Protein AF-A0A7W0NU27-F1 (afdb_monomer_lite)

Structure (mmCIF, N/CA/C/O backbone):
data_AF-A0A7W0NU27-F1
#
_entry.id   AF-A0A7W0NU27-F1
#
loop_
_atom_site.group_PDB
_atom_site.id
_atom_site.type_symbol
_atom_site.label_atom_id
_atom_site.label_alt_id
_atom_site.label_comp_id
_atom_site.label_asym_id
_atom_site.label_entity_id
_atom_site.label_seq_id
_atom_site.pdbx_PDB_ins_code
_atom_site.Cartn_x
_atom_site.Cartn_y
_atom_site.Cartn_z
_atom_site.occupancy
_atom_site.B_iso_or_equiv
_atom_site.auth_seq_id
_atom_site.auth_comp_id
_atom_site.auth_asym_id
_atom_site.auth_atom_id
_atom_site.pdbx_PDB_model_num
ATOM 1 N N . GLY A 1 1 ? 19.164 -4.085 -7.091 1.00 63.41 1 GLY A N 1
ATOM 2 C CA . GLY A 1 1 ? 20.020 -3.456 -8.120 1.00 63.41 1 GLY A CA 1
ATOM 3 C C . GLY A 1 1 ? 19.611 -3.909 -9.509 1.00 63.41 1 GLY A C 1
ATOM 4 O O . GLY A 1 1 ? 18.511 -3.597 -9.931 1.00 63.41 1 GLY A O 1
ATOM 5 N N . GLY A 1 2 ? 20.428 -4.713 -10.198 1.00 80.88 2 GLY A N 1
ATOM 6 C CA . GLY A 1 2 ? 20.226 -4.994 -11.630 1.00 80.88 2 GLY A CA 1
ATOM 7 C C . GLY A 1 2 ? 18.994 -5.826 -12.023 1.00 80.88 2 GLY A C 1
ATOM 8 O O . GLY A 1 2 ? 18.387 -5.549 -13.053 1.00 80.88 2 GLY A O 1
ATOM 9 N N . GLU A 1 3 ? 18.607 -6.844 -11.252 1.00 85.31 3 GLU A N 1
ATOM 10 C CA . GLU A 1 3 ? 17.422 -7.667 -11.581 1.00 85.31 3 GLU A CA 1
ATOM 11 C C . GLU A 1 3 ? 16.114 -6.937 -11.281 1.00 85.31 3 GLU A C 1
ATOM 13 O O . GLU A 1 3 ? 15.149 -6.995 -12.037 1.00 85.31 3 GLU A O 1
ATOM 18 N N . GLU A 1 4 ? 16.130 -6.168 -10.205 1.00 86.19 4 GLU A N 1
ATOM 19 C CA . GLU A 1 4 ? 15.004 -5.382 -9.741 1.00 86.19 4 GLU A CA 1
ATOM 20 C C . GLU A 1 4 ? 14.661 -4.236 -10.703 1.00 86.19 4 GLU A C 1
ATOM 22 O O . GLU A 1 4 ? 13.501 -4.041 -11.056 1.00 86.19 4 GLU A O 1
ATOM 27 N N . ASP A 1 5 ? 15.672 -3.517 -11.205 1.00 91.31 5 ASP A N 1
ATOM 28 C CA . ASP A 1 5 ? 15.476 -2.473 -12.219 1.00 91.31 5 ASP A CA 1
ATOM 29 C C . ASP A 1 5 ? 14.897 -3.049 -13.522 1.00 91.31 5 ASP A C 1
ATOM 31 O O . ASP A 1 5 ? 14.019 -2.441 -14.143 1.00 91.31 5 ASP A O 1
ATOM 35 N N . LYS A 1 6 ? 15.326 -4.256 -13.919 1.00 93.69 6 LYS A N 1
ATOM 36 C CA . LYS A 1 6 ? 14.761 -4.969 -15.076 1.00 93.69 6 LYS A CA 1
ATOM 37 C C . LYS A 1 6 ? 13.303 -5.366 -14.843 1.00 93.69 6 LYS A C 1
ATOM 39 O O . LYS A 1 6 ? 12.487 -5.224 -15.758 1.00 93.69 6 LYS A O 1
ATOM 44 N N . ALA A 1 7 ? 12.963 -5.834 -13.643 1.00 93.12 7 ALA A N 1
ATOM 45 C CA . ALA A 1 7 ? 11.588 -6.172 -13.284 1.00 93.12 7 ALA A CA 1
ATOM 46 C C . ALA A 1 7 ? 10.682 -4.932 -13.341 1.00 93.12 7 ALA A C 1
ATOM 48 O O . ALA A 1 7 ? 9.644 -4.959 -14.004 1.00 93.12 7 ALA A O 1
ATOM 49 N N . ILE A 1 8 ? 11.121 -3.805 -12.766 1.00 95.00 8 ILE A N 1
ATOM 50 C CA . ILE A 1 8 ? 10.394 -2.529 -12.837 1.00 95.00 8 ILE A CA 1
ATOM 51 C C . ILE A 1 8 ? 10.178 -2.097 -14.290 1.00 95.00 8 ILE A C 1
ATOM 53 O O . ILE A 1 8 ? 9.063 -1.731 -14.668 1.00 95.00 8 ILE A O 1
ATOM 57 N N . ALA A 1 9 ? 11.220 -2.150 -15.125 1.00 95.06 9 ALA A N 1
ATOM 58 C CA . ALA A 1 9 ? 11.107 -1.798 -16.539 1.00 95.06 9 ALA A CA 1
ATOM 59 C C . ALA A 1 9 ? 10.101 -2.698 -17.278 1.00 95.06 9 ALA A C 1
ATOM 61 O O . ALA A 1 9 ? 9.303 -2.211 -18.083 1.00 95.06 9 ALA A O 1
ATOM 62 N N . THR A 1 10 ? 10.096 -3.996 -16.966 1.00 96.12 10 THR A N 1
ATOM 63 C CA . THR A 1 10 ? 9.177 -4.976 -17.558 1.00 96.12 10 THR A CA 1
ATOM 64 C C . THR A 1 10 ? 7.729 -4.683 -17.173 1.00 96.12 10 THR A C 1
ATOM 66 O O . THR A 1 10 ? 6.877 -4.580 -18.055 1.00 96.12 10 THR A O 1
ATOM 69 N N . PHE A 1 11 ? 7.448 -4.446 -15.888 1.00 95.75 11 PHE A N 1
ATOM 70 C CA . PHE A 1 11 ? 6.100 -4.093 -15.438 1.00 95.75 11 PHE A CA 1
ATOM 71 C C . PHE A 1 11 ? 5.615 -2.763 -16.026 1.00 95.75 11 PHE A C 1
ATOM 73 O O . PHE A 1 11 ? 4.484 -2.680 -16.503 1.00 95.75 11 PHE A O 1
ATOM 80 N N . LYS A 1 12 ? 6.468 -1.730 -16.082 1.00 94.44 12 LYS A N 1
ATOM 81 C CA . LYS A 1 12 ? 6.113 -0.440 -16.707 1.00 94.44 12 LYS A CA 1
ATOM 82 C C . LYS A 1 12 ? 5.774 -0.594 -18.190 1.00 94.44 12 LYS A C 1
ATOM 84 O O . LYS A 1 12 ? 4.814 0.014 -18.676 1.00 94.44 12 LYS A O 1
ATOM 89 N N . ARG A 1 13 ? 6.521 -1.436 -18.911 1.00 94.75 13 ARG A N 1
ATOM 90 C CA . ARG A 1 13 ? 6.220 -1.764 -20.308 1.00 94.75 13 ARG A CA 1
ATOM 91 C C . ARG A 1 13 ? 4.881 -2.490 -20.433 1.00 94.75 13 ARG A C 1
ATOM 93 O O . ARG A 1 13 ? 4.090 -2.110 -21.294 1.00 94.75 13 ARG A O 1
ATOM 100 N N . ALA A 1 14 ? 4.609 -3.466 -19.567 1.00 93.00 14 ALA A N 1
ATOM 101 C CA . ALA A 1 14 ? 3.344 -4.198 -19.558 1.00 93.00 14 ALA A CA 1
ATOM 102 C C . ALA A 1 14 ? 2.146 -3.261 -19.331 1.00 93.00 14 ALA A C 1
ATOM 104 O O . ALA A 1 14 ? 1.197 -3.294 -20.109 1.00 93.00 14 ALA A O 1
ATOM 105 N N . ILE A 1 15 ? 2.224 -2.351 -18.352 1.00 93.75 15 ILE A N 1
ATOM 106 C CA . ILE A 1 15 ? 1.184 -1.336 -18.085 1.00 93.75 15 ILE A CA 1
ATOM 107 C C . ILE A 1 15 ? 0.925 -0.469 -19.321 1.00 93.75 15 ILE A C 1
ATOM 109 O O . ILE A 1 15 ? -0.225 -0.231 -19.696 1.00 93.75 15 ILE A O 1
ATOM 113 N N . THR A 1 16 ? 1.999 -0.031 -19.985 1.00 92.75 16 THR A N 1
ATOM 114 C CA . THR A 1 16 ? 1.911 0.787 -21.203 1.00 92.75 16 THR A CA 1
ATOM 115 C C . THR A 1 16 ? 1.209 0.028 -22.334 1.00 92.75 16 THR A C 1
ATOM 117 O O . THR A 1 16 ? 0.331 0.572 -23.001 1.00 92.75 16 THR A O 1
ATOM 120 N N . GLN A 1 17 ? 1.557 -1.245 -22.539 1.00 91.38 17 GLN A N 1
ATOM 121 C CA . GLN A 1 17 ? 0.969 -2.084 -23.589 1.00 91.38 17 GLN A CA 1
ATOM 122 C C . GLN A 1 17 ? -0.483 -2.475 -23.284 1.00 91.38 17 GLN A C 1
ATOM 124 O O . GLN A 1 17 ? -1.315 -2.492 -24.190 1.00 91.38 17 GLN A O 1
ATOM 129 N N . GLY A 1 18 ? -0.804 -2.715 -22.012 1.00 86.69 18 GLY A N 1
ATOM 130 C CA . GLY A 1 18 ? -2.146 -3.025 -21.518 1.00 86.69 18 GLY A CA 1
ATOM 131 C C . GLY A 1 18 ? -3.089 -1.820 -21.438 1.00 86.69 18 GLY A C 1
ATOM 132 O O . GLY A 1 18 ? -4.159 -1.927 -20.846 1.00 86.69 18 GLY A O 1
ATOM 133 N N . ARG A 1 19 ? -2.703 -0.663 -22.001 1.00 87.94 19 ARG A N 1
ATOM 134 C CA . ARG A 1 19 ? -3.486 0.590 -22.001 1.00 87.94 19 ARG A CA 1
ATOM 135 C C . ARG A 1 19 ? -3.950 1.012 -20.603 1.00 87.94 19 ARG A C 1
ATOM 137 O O . ARG A 1 19 ? -5.032 1.567 -20.439 1.00 87.94 19 ARG A O 1
ATOM 144 N N . GLY A 1 20 ? -3.117 0.750 -19.601 1.00 80.12 20 GLY A N 1
ATOM 145 C CA . GLY A 1 20 ? -3.362 1.146 -18.222 1.00 80.12 20 GLY A CA 1
ATOM 146 C C . GLY A 1 20 ? -4.098 0.123 -17.359 1.00 80.12 20 GLY A C 1
ATOM 147 O O . GLY A 1 20 ? -3.998 0.273 -16.153 1.00 80.12 20 GLY A O 1
ATOM 148 N N . PHE A 1 21 ? -4.757 -0.917 -17.893 1.00 91.12 21 PHE A N 1
ATOM 149 C CA . PHE A 1 21 ? -5.353 -1.987 -17.070 1.00 91.12 21 PHE A CA 1
ATOM 150 C C . PHE A 1 21 ? -4.391 -3.171 -16.943 1.00 91.12 21 PHE A C 1
ATOM 152 O O . PHE A 1 21 ? -4.267 -3.962 -17.878 1.00 91.12 21 PHE A O 1
ATOM 159 N N . GLN A 1 22 ? -3.689 -3.268 -15.813 1.00 94.88 22 GLN A N 1
ATOM 160 C CA . GLN A 1 22 ? -2.734 -4.336 -15.487 1.00 94.88 22 GLN A CA 1
ATOM 161 C C . GLN A 1 22 ? -2.555 -4.412 -13.954 1.00 94.88 22 GLN A C 1
ATOM 163 O O . GLN A 1 22 ? -1.503 -4.001 -13.440 1.00 94.88 22 GLN A O 1
ATOM 168 N N . PRO A 1 23 ? -3.569 -4.867 -13.196 1.00 95.31 23 PRO A N 1
ATOM 169 C CA . PRO A 1 23 ? -3.531 -4.816 -11.736 1.00 95.31 23 PRO A CA 1
ATOM 170 C C . PRO A 1 23 ? -2.368 -5.624 -11.153 1.00 95.31 23 PRO A C 1
ATOM 172 O O . PRO A 1 23 ? -1.746 -5.186 -10.191 1.00 95.31 23 PRO A O 1
ATOM 175 N N . GLU A 1 24 ? -1.986 -6.738 -11.774 1.00 95.50 24 GLU A N 1
ATOM 176 C CA . GLU A 1 24 ? -0.858 -7.573 -11.357 1.00 95.50 24 GLU A CA 1
ATOM 177 C C . GLU A 1 24 ? 0.478 -6.847 -11.544 1.00 95.50 24 GLU A C 1
ATOM 179 O O . GLU A 1 24 ? 1.338 -6.887 -10.664 1.00 95.50 24 GLU A O 1
ATOM 184 N N . ALA A 1 25 ? 0.650 -6.129 -12.660 1.00 96.81 25 ALA A N 1
ATOM 185 C CA . ALA A 1 25 ? 1.863 -5.351 -12.908 1.00 96.81 25 ALA A CA 1
ATOM 186 C C . ALA A 1 25 ? 1.973 -4.162 -11.944 1.00 96.81 25 ALA A C 1
ATOM 188 O O . ALA A 1 25 ? 3.062 -3.845 -11.462 1.00 96.81 25 ALA A O 1
ATOM 189 N N . HIS A 1 26 ? 0.846 -3.520 -11.632 1.00 98.06 26 HIS A N 1
ATOM 190 C CA . HIS A 1 26 ? 0.786 -2.485 -10.607 1.00 98.06 26 HIS A CA 1
ATOM 191 C C . HIS A 1 26 ? 1.086 -3.048 -9.209 1.00 98.06 26 HIS A C 1
ATOM 193 O O . HIS A 1 26 ? 1.897 -2.466 -8.493 1.00 98.06 26 HIS A O 1
ATOM 199 N N . THR A 1 27 ? 0.529 -4.202 -8.837 1.00 97.88 27 THR A N 1
ATOM 200 C CA . THR A 1 27 ? 0.844 -4.876 -7.566 1.00 97.88 27 THR A CA 1
ATOM 201 C C . THR A 1 27 ? 2.328 -5.237 -7.476 1.00 97.88 27 THR A C 1
ATOM 203 O O . THR A 1 27 ? 2.968 -4.944 -6.467 1.00 97.88 27 THR A O 1
ATOM 206 N N . GLY A 1 28 ? 2.907 -5.784 -8.550 1.00 97.00 28 GLY A N 1
ATOM 207 C CA . GLY A 1 28 ? 4.333 -6.106 -8.628 1.00 97.00 28 GLY A CA 1
ATOM 208 C C . GLY A 1 28 ? 5.235 -4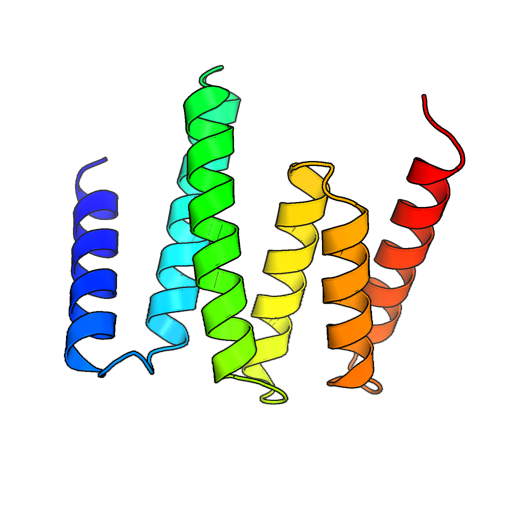.882 -8.447 1.00 97.00 28 GLY A C 1
ATOM 209 O O . GLY A 1 28 ? 6.175 -4.924 -7.657 1.00 97.00 28 GLY A O 1
ATOM 210 N N . LEU A 1 29 ? 4.922 -3.760 -9.106 1.00 98.00 29 LEU A N 1
ATOM 211 C CA . LEU A 1 29 ? 5.636 -2.495 -8.883 1.00 98.00 29 LEU A CA 1
ATOM 212 C C . LEU A 1 29 ? 5.479 -1.991 -7.450 1.00 98.00 29 LEU A C 1
ATOM 214 O O . LEU A 1 29 ? 6.453 -1.537 -6.858 1.00 98.00 29 LEU A O 1
ATOM 218 N N . GLY A 1 30 ? 4.274 -2.097 -6.892 1.00 98.00 30 GLY A N 1
ATOM 219 C CA . GLY A 1 30 ? 3.989 -1.756 -5.505 1.00 98.00 30 GLY A CA 1
ATOM 220 C C . GLY A 1 30 ? 4.918 -2.466 -4.523 1.00 98.00 30 GLY A C 1
ATOM 221 O O . GLY A 1 30 ? 5.533 -1.818 -3.676 1.00 98.00 30 GLY A O 1
ATOM 222 N N . LEU A 1 31 ? 5.058 -3.784 -4.675 1.00 97.69 31 LEU A N 1
ATOM 223 C CA . LEU A 1 31 ? 5.926 -4.617 -3.841 1.00 97.69 31 LEU A CA 1
ATOM 224 C C . LEU A 1 31 ? 7.408 -4.281 -4.032 1.00 97.69 31 LEU A C 1
ATOM 226 O O . LEU A 1 31 ? 8.099 -4.032 -3.053 1.00 97.69 31 LEU A O 1
ATOM 230 N N . LEU A 1 32 ? 7.878 -4.163 -5.277 1.00 97.25 32 LEU A N 1
ATOM 231 C CA . LEU A 1 32 ? 9.275 -3.808 -5.551 1.00 97.25 32 LEU A CA 1
ATOM 232 C C . LEU A 1 32 ? 9.660 -2.457 -4.943 1.00 97.25 32 LEU A C 1
ATOM 234 O O . LEU A 1 32 ? 10.692 -2.325 -4.293 1.00 97.25 32 LEU A O 1
ATOM 238 N N . TYR A 1 33 ? 8.811 -1.443 -5.111 1.00 98.25 33 TYR A N 1
ATOM 239 C CA . TYR A 1 33 ? 9.064 -0.135 -4.519 1.00 98.25 33 TYR A CA 1
ATOM 240 C C . TYR A 1 33 ? 8.978 -0.154 -2.989 1.00 98.25 33 TYR A C 1
ATOM 242 O O . TYR A 1 33 ? 9.721 0.572 -2.336 1.00 98.25 33 TYR A O 1
ATOM 250 N N . LYS A 1 34 ? 8.130 -0.999 -2.393 1.00 97.94 34 LYS A N 1
ATOM 251 C CA . LYS A 1 34 ? 8.122 -1.200 -0.939 1.00 97.94 34 LYS A CA 1
ATOM 252 C C . LYS A 1 34 ? 9.466 -1.771 -0.468 1.00 97.94 34 LYS A C 1
ATOM 254 O O . LYS A 1 34 ? 10.056 -1.221 0.457 1.00 97.94 34 LYS A O 1
ATOM 259 N N . ASP A 1 35 ? 9.978 -2.796 -1.142 1.00 96.56 35 ASP A N 1
ATOM 260 C CA . ASP A 1 35 ? 11.252 -3.431 -0.788 1.00 96.56 35 ASP A CA 1
ATOM 261 C C . ASP A 1 35 ? 12.430 -2.443 -0.919 1.00 96.56 35 ASP A C 1
ATOM 263 O O . ASP A 1 35 ? 13.300 -2.382 -0.044 1.00 96.56 35 ASP A O 1
ATOM 267 N N . ARG A 1 36 ? 12.429 -1.581 -1.952 1.00 96.69 36 ARG A N 1
ATOM 268 C CA . ARG A 1 36 ? 13.397 -0.467 -2.053 1.00 96.69 36 ARG A CA 1
ATOM 269 C C . ARG A 1 36 ? 13.301 0.495 -0.893 1.00 96.69 36 ARG A C 1
ATOM 271 O O . ARG A 1 36 ? 14.333 0.970 -0.427 1.00 96.69 36 ARG A O 1
ATOM 278 N N . ALA A 1 37 ? 12.084 0.830 -0.478 1.00 97.56 37 ALA A N 1
ATOM 279 C CA . ALA A 1 37 ? 11.878 1.768 0.608 1.00 97.56 37 ALA A CA 1
ATOM 280 C C . ALA A 1 37 ? 12.457 1.214 1.913 1.00 97.56 37 ALA A C 1
ATOM 282 O O . ALA A 1 37 ? 13.249 1.891 2.562 1.00 97.56 37 ALA A O 1
ATOM 283 N N . GLU A 1 38 ? 12.151 -0.044 2.234 1.00 96.06 38 GLU A N 1
ATOM 284 C CA . GLU A 1 38 ? 12.674 -0.731 3.419 1.00 96.06 38 GLU A CA 1
ATOM 285 C C . GLU A 1 38 ? 14.210 -0.851 3.380 1.00 96.06 38 GLU A C 1
ATOM 287 O O . GLU A 1 38 ? 14.880 -0.583 4.379 1.00 96.06 38 GLU A O 1
ATOM 292 N N . SER A 1 39 ? 14.794 -1.165 2.216 1.00 96.50 39 SER A N 1
ATOM 293 C CA . SER A 1 39 ? 16.254 -1.207 2.034 1.00 96.50 39 SER A CA 1
ATOM 294 C C . SER A 1 39 ? 16.914 0.176 2.166 1.00 96.50 39 SER A C 1
ATOM 296 O O . SER A 1 39 ? 17.971 0.316 2.793 1.00 96.50 39 SER A O 1
ATOM 298 N N . ALA A 1 40 ? 16.288 1.218 1.616 1.00 96.69 40 ALA A N 1
ATOM 299 C CA . ALA A 1 40 ? 16.764 2.592 1.722 1.00 96.69 40 ALA A CA 1
ATOM 300 C C . ALA A 1 40 ? 16.708 3.090 3.176 1.00 96.69 40 ALA A C 1
ATOM 302 O O . ALA A 1 40 ? 17.703 3.610 3.677 1.00 96.69 40 ALA A O 1
ATOM 303 N N . GLY A 1 41 ? 15.607 2.840 3.888 1.00 96.94 41 GLY A N 1
ATOM 304 C CA . GLY A 1 41 ? 15.470 3.186 5.305 1.00 96.94 41 GLY A CA 1
ATOM 305 C C . GLY A 1 41 ? 16.495 2.456 6.174 1.00 96.94 41 GLY A C 1
ATOM 306 O O . GLY A 1 41 ? 17.186 3.075 6.982 1.00 96.94 41 GLY A O 1
ATOM 307 N N . GLY A 1 42 ? 16.692 1.153 5.937 1.00 96.69 42 GLY A N 1
ATOM 308 C CA . GLY A 1 42 ? 17.697 0.347 6.638 1.00 96.69 42 GLY A CA 1
ATOM 309 C C . GLY A 1 42 ? 19.148 0.791 6.409 1.00 96.69 42 GLY A C 1
ATOM 310 O O . GLY A 1 42 ? 20.004 0.533 7.252 1.00 96.69 42 GLY A O 1
ATOM 311 N N . SER A 1 43 ? 19.431 1.493 5.306 1.00 96.94 43 SER A N 1
ATOM 312 C CA . SER A 1 43 ? 20.747 2.086 5.015 1.00 96.94 43 SER A CA 1
ATOM 313 C C . SER A 1 43 ? 20.867 3.560 5.428 1.00 96.94 43 SER A C 1
ATOM 315 O O . SER A 1 43 ? 21.896 4.184 5.175 1.00 96.94 43 SER A O 1
ATOM 317 N N . GLY A 1 44 ? 19.840 4.126 6.075 1.00 97.62 44 GLY A N 1
ATOM 318 C CA . GLY A 1 44 ? 19.796 5.532 6.490 1.00 97.62 44 GLY A CA 1
ATOM 319 C C . GLY A 1 44 ? 19.479 6.513 5.357 1.00 97.62 44 GLY A C 1
ATOM 320 O O . GLY A 1 44 ? 19.503 7.726 5.565 1.00 97.62 44 GLY A O 1
ATOM 321 N N . ASN A 1 45 ? 19.162 6.018 4.159 1.00 97.69 45 ASN A N 1
ATOM 322 C CA . ASN A 1 45 ? 18.710 6.830 3.038 1.00 97.69 45 ASN A CA 1
ATOM 323 C C . ASN A 1 45 ? 17.202 7.112 3.148 1.00 97.69 45 ASN A C 1
ATOM 325 O O . ASN A 1 45 ? 16.384 6.549 2.418 1.00 97.69 45 ASN A O 1
ATOM 329 N N . TYR A 1 46 ? 16.834 8.009 4.060 1.00 96.69 46 TYR A N 1
ATOM 330 C CA . TYR A 1 46 ? 15.433 8.351 4.334 1.00 96.69 46 TYR A CA 1
ATOM 331 C C . TYR A 1 46 ? 14.733 9.083 3.176 1.00 96.69 46 TYR A C 1
ATOM 333 O O . TYR A 1 46 ? 13.515 8.980 3.012 1.00 96.69 46 TYR A O 1
ATOM 341 N N . GLU A 1 47 ? 15.488 9.807 2.343 1.00 97.75 47 GLU A N 1
ATOM 342 C CA . GLU A 1 47 ? 14.952 10.423 1.123 1.00 97.75 47 GLU A CA 1
ATOM 343 C C . GLU A 1 47 ? 14.533 9.339 0.123 1.00 97.75 47 GLU A C 1
ATOM 345 O O . GLU A 1 47 ? 13.404 9.343 -0.374 1.00 97.75 47 GLU A O 1
ATOM 350 N N . GLY A 1 48 ? 15.412 8.357 -0.099 1.00 97.69 48 GLY A N 1
ATOM 351 C CA . GLY A 1 48 ? 15.114 7.182 -0.907 1.00 97.69 48 GLY A CA 1
ATOM 352 C C . GLY A 1 48 ? 13.954 6.370 -0.340 1.00 97.69 48 GLY A C 1
ATOM 353 O O . GLY A 1 48 ? 13.077 5.963 -1.097 1.00 97.69 48 GLY A O 1
ATOM 354 N N . GLU A 1 49 ? 13.900 6.164 0.976 1.00 98.00 49 GLU A N 1
ATOM 355 C CA . GLU A 1 49 ? 12.778 5.486 1.636 1.00 98.00 49 GLU A CA 1
ATOM 356 C C . GLU A 1 49 ? 11.448 6.181 1.326 1.00 98.00 49 GLU A C 1
ATOM 358 O O . GLU A 1 49 ? 10.505 5.556 0.835 1.00 98.00 49 GLU A O 1
ATOM 363 N N . THR A 1 50 ? 11.399 7.498 1.532 1.00 97.62 50 THR A N 1
ATOM 364 C CA . THR A 1 50 ? 10.201 8.310 1.297 1.00 97.62 50 THR A CA 1
ATOM 365 C C . THR A 1 50 ? 9.761 8.255 -0.167 1.00 97.62 50 THR A C 1
ATOM 367 O O . THR A 1 50 ? 8.582 8.033 -0.454 1.00 97.62 50 THR A O 1
ATOM 370 N N . ALA A 1 51 ? 10.700 8.417 -1.103 1.00 98.12 51 ALA A N 1
ATOM 371 C CA . ALA A 1 51 ? 10.410 8.386 -2.534 1.00 98.12 51 ALA A CA 1
ATOM 372 C C . ALA A 1 51 ? 9.890 7.013 -2.992 1.00 98.12 51 ALA A C 1
ATOM 374 O O . ALA A 1 51 ? 8.936 6.926 -3.768 1.00 98.12 51 ALA A O 1
ATOM 375 N N . ASN A 1 52 ? 10.479 5.930 -2.485 1.00 98.31 52 ASN A N 1
ATOM 376 C CA . ASN A 1 52 ? 10.085 4.578 -2.859 1.00 98.31 52 ASN A CA 1
ATOM 377 C C . ASN A 1 52 ? 8.730 4.182 -2.247 1.00 98.31 52 ASN A C 1
ATOM 379 O O . ASN A 1 52 ? 7.890 3.627 -2.955 1.00 98.31 52 ASN A O 1
ATOM 383 N N . TYR A 1 53 ? 8.429 4.549 -0.996 1.00 98.50 53 TYR A N 1
ATOM 384 C CA . TYR A 1 53 ? 7.081 4.336 -0.453 1.00 98.50 53 TYR A CA 1
ATOM 385 C C . TYR A 1 53 ? 6.005 5.131 -1.208 1.00 98.50 53 TYR A C 1
ATOM 387 O O . TYR A 1 53 ? 4.876 4.651 -1.366 1.00 98.50 53 TYR A O 1
ATOM 395 N N . ALA A 1 54 ? 6.331 6.324 -1.717 1.00 98.38 54 ALA A N 1
ATOM 396 C CA . ALA A 1 54 ? 5.409 7.100 -2.542 1.00 98.38 54 ALA A CA 1
ATOM 397 C C . ALA A 1 54 ? 5.063 6.374 -3.855 1.00 98.38 54 ALA A C 1
ATOM 399 O O . ALA A 1 54 ? 3.884 6.235 -4.184 1.00 98.38 54 ALA A O 1
ATOM 400 N N . GLU A 1 55 ? 6.056 5.840 -4.574 1.00 98.50 55 GLU A N 1
ATOM 401 C CA . GLU A 1 55 ? 5.790 5.043 -5.781 1.00 98.50 55 GLU A CA 1
ATOM 402 C C . GLU A 1 55 ? 5.065 3.729 -5.455 1.00 98.50 55 GLU A C 1
ATOM 404 O O . GLU A 1 55 ? 4.140 3.343 -6.173 1.00 98.50 55 GLU A O 1
ATOM 409 N N . SER A 1 56 ? 5.409 3.082 -4.338 1.00 98.69 56 SER A N 1
ATOM 410 C CA . SER A 1 56 ? 4.733 1.866 -3.881 1.00 98.69 56 SER A CA 1
ATOM 411 C C . SER A 1 56 ? 3.231 2.090 -3.675 1.00 98.69 56 SER A C 1
ATOM 413 O O . SER A 1 56 ? 2.403 1.427 -4.304 1.00 98.69 56 SER A O 1
ATOM 415 N N . THR A 1 57 ? 2.867 3.083 -2.857 1.00 98.62 57 THR A N 1
ATOM 416 C CA . THR A 1 57 ? 1.459 3.401 -2.564 1.00 98.62 57 THR A CA 1
ATOM 417 C C . THR A 1 57 ? 0.685 3.842 -3.802 1.00 98.62 57 THR A C 1
ATOM 419 O O . THR A 1 57 ? -0.454 3.420 -3.986 1.00 98.62 57 THR A O 1
ATOM 422 N N . LYS A 1 58 ? 1.302 4.613 -4.701 1.00 98.38 58 LYS A N 1
ATOM 423 C CA . LYS A 1 58 ? 0.713 4.991 -5.995 1.00 98.38 58 LYS A CA 1
ATOM 424 C C . LYS A 1 58 ? 0.356 3.772 -6.844 1.00 98.38 58 LYS A C 1
ATOM 426 O O . LYS A 1 58 ? -0.756 3.694 -7.362 1.00 98.38 58 LYS A O 1
ATOM 431 N N . HIS A 1 59 ? 1.276 2.822 -7.001 1.00 98.44 59 HIS A N 1
ATOM 432 C CA . HIS A 1 59 ? 1.022 1.635 -7.813 1.00 98.44 59 HIS A CA 1
ATOM 433 C C . HIS A 1 59 ? -0.017 0.707 -7.167 1.00 98.44 59 HIS A C 1
ATOM 435 O O . HIS A 1 59 ? -0.933 0.270 -7.863 1.00 98.44 59 HIS A O 1
ATOM 441 N N . LEU A 1 60 ? 0.049 0.488 -5.851 1.00 98.56 60 LEU A N 1
ATOM 442 C CA . LEU A 1 60 ? -0.946 -0.314 -5.128 1.00 98.56 60 LEU A CA 1
ATOM 443 C C . LEU A 1 60 ? -2.341 0.324 -5.141 1.00 98.56 60 LEU A C 1
ATOM 445 O O . LEU A 1 60 ? -3.326 -0.389 -5.294 1.00 98.56 60 LEU A O 1
ATOM 449 N N . ALA A 1 61 ? -2.448 1.652 -5.053 1.00 98.31 61 ALA A N 1
ATOM 450 C CA . ALA A 1 61 ? -3.731 2.346 -5.157 1.00 98.31 61 ALA A CA 1
ATOM 451 C C . ALA A 1 61 ? -4.379 2.157 -6.539 1.00 98.31 61 ALA A C 1
ATOM 453 O O . ALA A 1 61 ? -5.589 1.944 -6.629 1.00 98.31 61 ALA A O 1
ATOM 454 N N . ILE A 1 62 ? -3.581 2.181 -7.612 1.00 98.06 62 ILE A N 1
ATOM 455 C CA . ILE A 1 62 ? -4.075 1.896 -8.965 1.00 98.06 62 ILE A CA 1
ATOM 456 C C . ILE A 1 62 ? -4.529 0.435 -9.075 1.00 98.06 62 ILE A C 1
ATOM 458 O O . ILE A 1 62 ? -5.627 0.189 -9.570 1.00 98.06 62 ILE A O 1
ATOM 462 N N . ALA A 1 63 ? -3.735 -0.522 -8.579 1.00 98.19 63 ALA A N 1
ATOM 463 C CA . ALA A 1 63 ? -4.114 -1.938 -8.571 1.00 98.19 63 ALA A CA 1
ATOM 464 C C . ALA A 1 63 ? -5.419 -2.177 -7.797 1.00 98.19 63 ALA A C 1
ATOM 466 O O . ALA A 1 63 ? -6.332 -2.813 -8.317 1.00 98.19 63 ALA A O 1
ATOM 467 N N . ALA A 1 64 ? -5.548 -1.604 -6.597 1.00 97.69 64 ALA A N 1
ATOM 468 C CA . ALA A 1 64 ? -6.756 -1.699 -5.783 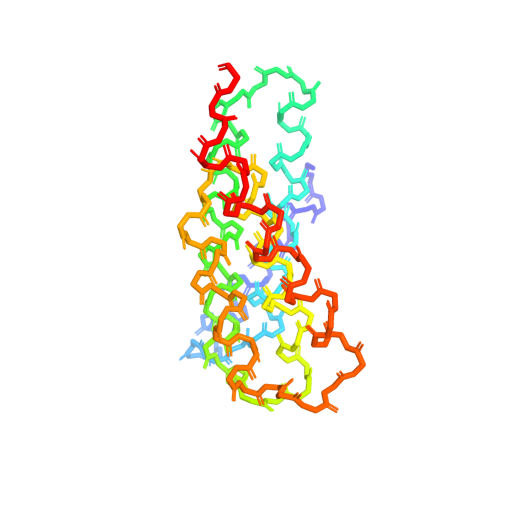1.00 97.69 64 ALA A CA 1
ATOM 469 C C . ALA A 1 64 ? -7.979 -1.124 -6.515 1.00 97.69 64 ALA A C 1
ATOM 471 O O . ALA A 1 64 ? -9.038 -1.743 -6.532 1.00 97.69 64 ALA A O 1
ATOM 472 N N . GLY A 1 65 ? -7.824 0.025 -7.184 1.00 97.06 65 GLY A N 1
ATOM 473 C CA . GLY A 1 65 ? -8.886 0.619 -7.997 1.00 97.06 65 GLY A CA 1
ATOM 474 C C . GLY A 1 65 ? -9.292 -0.236 -9.203 1.00 97.06 65 GLY A C 1
ATOM 475 O O . GLY A 1 65 ? -10.471 -0.282 -9.541 1.00 97.06 65 GLY A O 1
ATOM 476 N N . GLN A 1 66 ? -8.340 -0.928 -9.835 1.00 96.94 66 GLN A N 1
ATOM 477 C CA . GLN A 1 66 ? -8.605 -1.823 -10.968 1.00 96.94 66 GLN A CA 1
ATOM 478 C C . GLN A 1 66 ? -9.296 -3.120 -10.549 1.00 96.94 66 GLN A C 1
ATOM 480 O O . GLN A 1 66 ? -10.172 -3.598 -11.265 1.00 96.94 66 GLN A O 1
ATOM 485 N N . LEU A 1 67 ? -8.907 -3.677 -9.402 1.00 97.12 67 LEU A N 1
ATOM 486 C CA . LEU A 1 67 ? -9.471 -4.919 -8.874 1.00 97.12 67 LEU A CA 1
ATOM 487 C C . LEU A 1 67 ? -10.841 -4.696 -8.214 1.00 97.12 67 LEU A C 1
ATOM 489 O O . LEU A 1 67 ? -11.708 -5.566 -8.280 1.00 97.12 67 LEU A O 1
ATOM 493 N N . GLY A 1 68 ? -11.060 -3.538 -7.584 1.00 95.25 68 GLY A N 1
ATOM 494 C CA . GLY A 1 68 ? -12.320 -3.206 -6.924 1.00 95.25 68 GLY A CA 1
ATOM 495 C C . GLY A 1 68 ? -12.673 -4.207 -5.819 1.00 95.25 68 GLY A C 1
ATOM 496 O O . GLY A 1 68 ? -11.909 -4.389 -4.877 1.00 95.25 68 GLY A O 1
ATOM 497 N N . SER A 1 69 ? -13.836 -4.856 -5.932 1.00 95.69 69 SER A N 1
ATOM 498 C CA . SER A 1 69 ? -14.307 -5.884 -4.990 1.00 95.69 69 SER A CA 1
ATOM 499 C C . SER A 1 69 ? -13.893 -7.311 -5.374 1.00 95.69 69 SER A C 1
ATOM 501 O O . SER A 1 69 ? -14.469 -8.272 -4.861 1.00 95.69 69 SER A O 1
ATOM 503 N N . ALA A 1 70 ? -12.958 -7.485 -6.313 1.00 96.00 70 ALA A N 1
ATOM 504 C CA . ALA A 1 70 ? -12.407 -8.804 -6.602 1.00 96.00 70 ALA A CA 1
ATOM 505 C C . ALA A 1 70 ? -11.676 -9.353 -5.359 1.00 96.00 70 ALA A C 1
ATOM 507 O O . ALA A 1 70 ? -11.011 -8.575 -4.671 1.00 96.00 70 ALA A O 1
ATOM 508 N N . PRO A 1 71 ? -11.736 -10.670 -5.079 1.00 93.75 71 PRO A N 1
ATOM 509 C CA . PRO A 1 71 ? -11.028 -11.267 -3.942 1.00 93.75 71 PRO A CA 1
ATOM 510 C C . PRO A 1 71 ? -9.530 -10.925 -3.912 1.00 93.75 71 PRO A C 1
ATOM 512 O O . PRO A 1 71 ? -8.977 -10.619 -2.859 1.00 93.75 71 PRO A O 1
ATOM 515 N N . ASP A 1 72 ? -8.891 -10.856 -5.081 1.00 92.19 72 ASP A N 1
ATOM 516 C CA . ASP A 1 72 ? -7.470 -10.518 -5.213 1.00 92.19 72 ASP A CA 1
ATOM 517 C C . ASP A 1 72 ? -7.148 -9.075 -4.778 1.00 92.19 72 ASP A C 1
ATOM 519 O O . ASP A 1 72 ? -6.004 -8.764 -4.448 1.00 92.19 72 ASP A O 1
ATOM 523 N N . ALA A 1 73 ? -8.138 -8.175 -4.716 1.00 95.69 73 ALA A N 1
ATOM 524 C CA . ALA A 1 73 ? -7.930 -6.816 -4.215 1.00 95.69 73 ALA A CA 1
ATOM 525 C C . ALA A 1 73 ? -7.654 -6.792 -2.706 1.00 95.69 73 ALA A C 1
ATOM 527 O O . ALA A 1 73 ? -7.020 -5.857 -2.216 1.00 95.69 73 ALA A O 1
ATOM 528 N N . MET A 1 74 ? -8.114 -7.804 -1.962 1.00 96.75 74 MET A N 1
ATOM 529 C CA . MET A 1 74 ? -8.047 -7.833 -0.500 1.00 96.75 74 MET A CA 1
ATOM 530 C C . MET A 1 74 ? -6.613 -7.675 0.010 1.00 96.75 74 MET A C 1
ATOM 532 O O . MET A 1 74 ? -6.355 -6.861 0.900 1.00 96.75 74 MET A O 1
ATOM 536 N N . VAL A 1 75 ? -5.669 -8.407 -0.590 1.00 96.19 75 VAL A N 1
ATOM 537 C CA . VAL A 1 75 ? -4.246 -8.311 -0.235 1.00 96.19 75 VAL A CA 1
ATOM 538 C C . VAL A 1 75 ? -3.664 -6.947 -0.612 1.00 96.19 75 VAL A C 1
ATOM 540 O O . VAL A 1 75 ? -2.866 -6.389 0.138 1.00 96.19 75 VAL A O 1
ATOM 543 N N . VAL A 1 76 ? -4.101 -6.361 -1.729 1.00 98.19 76 VAL A N 1
ATOM 544 C CA . VAL A 1 76 ? -3.616 -5.057 -2.204 1.00 98.19 76 VAL A CA 1
ATOM 545 C C . VAL A 1 76 ? -4.051 -3.934 -1.262 1.00 98.19 76 VAL A C 1
ATOM 547 O O . VAL A 1 76 ? -3.230 -3.095 -0.891 1.00 98.19 76 VAL A O 1
ATOM 550 N N . TYR A 1 77 ? -5.309 -3.939 -0.819 1.00 98.38 77 TYR A N 1
ATOM 551 C CA . TYR A 1 77 ? -5.817 -2.987 0.171 1.00 98.38 77 TYR A CA 1
ATOM 552 C C . TYR A 1 77 ? -5.080 -3.101 1.513 1.00 98.38 77 TYR A C 1
ATOM 554 O O . TYR A 1 77 ? -4.693 -2.081 2.082 1.00 98.38 77 TYR A O 1
ATOM 562 N N . GLN A 1 78 ? -4.828 -4.322 1.997 1.00 97.00 78 GLN A N 1
ATOM 563 C CA . GLN A 1 78 ? -4.073 -4.533 3.237 1.00 97.00 78 GLN A CA 1
ATOM 564 C C . GLN A 1 78 ? -2.632 -4.023 3.126 1.00 97.00 78 GLN A C 1
ATOM 566 O O . GLN A 1 78 ? -2.167 -3.290 3.997 1.00 97.00 78 GLN A O 1
ATOM 571 N N . LEU A 1 79 ? -1.936 -4.347 2.031 1.00 97.81 79 LEU A N 1
ATOM 572 C CA . LEU A 1 79 ? -0.582 -3.851 1.774 1.00 97.81 79 LEU A CA 1
ATOM 573 C C . LEU A 1 79 ? -0.539 -2.323 1.716 1.00 97.81 79 LEU A C 1
ATOM 575 O O . LEU A 1 79 ? 0.336 -1.708 2.322 1.00 97.81 79 LEU A O 1
ATOM 579 N N . LEU A 1 80 ? -1.492 -1.706 1.016 1.00 98.56 80 LEU A N 1
ATOM 580 C CA . LEU A 1 80 ? -1.575 -0.255 0.902 1.00 98.56 80 LEU A CA 1
ATOM 581 C C . LEU A 1 80 ? -1.769 0.410 2.275 1.00 98.56 80 LEU A C 1
ATOM 583 O O . LEU A 1 80 ? -1.074 1.380 2.582 1.00 98.56 80 LEU A O 1
ATOM 587 N N . GLY A 1 81 ? -2.660 -0.130 3.113 1.00 98.12 81 GLY A N 1
ATOM 588 C CA . GLY A 1 81 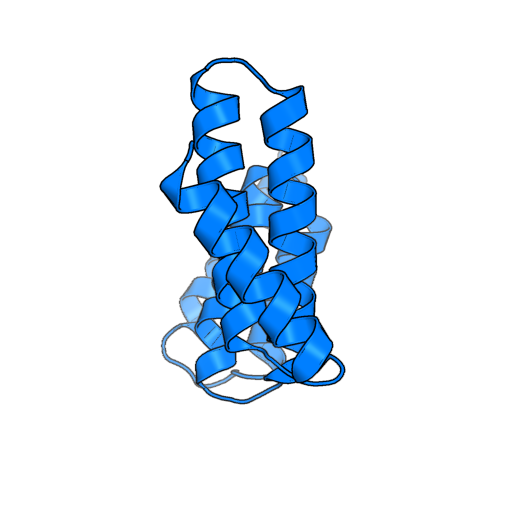? -2.895 0.367 4.470 1.00 98.12 81 GLY A CA 1
ATOM 589 C C . GLY A 1 81 ? -1.643 0.280 5.346 1.00 98.12 81 GLY A C 1
ATOM 590 O O . GLY A 1 81 ? -1.218 1.291 5.907 1.00 98.12 81 GLY A O 1
ATOM 591 N N . LEU A 1 82 ? -0.976 -0.879 5.361 1.00 97.31 82 LEU A N 1
ATOM 592 C CA . LEU A 1 82 ? 0.250 -1.100 6.137 1.00 97.31 82 LEU A CA 1
ATOM 593 C C . LEU A 1 82 ? 1.371 -0.137 5.732 1.00 97.31 82 LEU A C 1
ATOM 595 O O . LEU A 1 82 ? 2.107 0.372 6.578 1.00 97.31 82 LEU A O 1
ATOM 599 N N . ILE A 1 83 ? 1.516 0.139 4.436 1.00 98.19 83 ILE A N 1
ATOM 600 C CA . ILE A 1 83 ? 2.540 1.064 3.942 1.00 98.19 83 ILE A CA 1
ATOM 601 C C . ILE A 1 83 ? 2.205 2.514 4.318 1.00 98.19 83 ILE A C 1
ATOM 603 O O . ILE A 1 83 ? 3.111 3.302 4.606 1.00 98.19 83 ILE A O 1
ATOM 607 N N . TYR A 1 84 ? 0.926 2.893 4.367 1.00 98.56 84 TYR A N 1
ATOM 608 C CA . TYR A 1 84 ? 0.538 4.192 4.918 1.00 98.56 84 TYR A CA 1
ATOM 609 C C . TYR A 1 84 ? 0.820 4.290 6.423 1.00 98.56 84 TYR A C 1
ATOM 611 O O . TYR A 1 84 ? 1.342 5.315 6.867 1.00 98.56 84 TYR A O 1
ATOM 619 N N . GLU A 1 85 ? 0.588 3.229 7.200 1.00 96.62 85 GLU A N 1
ATOM 620 C CA . GLU A 1 85 ? 0.964 3.187 8.621 1.00 96.62 85 GLU A CA 1
ATOM 621 C C . GLU A 1 85 ? 2.473 3.359 8.827 1.00 96.62 85 GLU A C 1
ATOM 623 O O . GLU A 1 85 ? 2.894 4.159 9.664 1.00 96.62 85 GLU A O 1
ATOM 628 N N . ARG A 1 86 ? 3.300 2.672 8.024 1.00 94.50 86 ARG A N 1
ATOM 629 C CA . ARG A 1 86 ? 4.770 2.806 8.052 1.00 94.50 86 ARG A CA 1
ATOM 630 C C . ARG A 1 86 ? 5.222 4.243 7.803 1.00 94.50 86 ARG A C 1
ATOM 632 O O . ARG A 1 86 ? 6.111 4.735 8.490 1.00 94.50 86 ARG A O 1
ATOM 639 N N . GLN A 1 87 ? 4.558 4.939 6.883 1.00 95.69 87 GLN A N 1
ATOM 640 C CA . GLN A 1 87 ? 4.794 6.357 6.598 1.00 95.69 87 GLN A CA 1
ATOM 641 C C . GLN A 1 87 ? 4.189 7.310 7.646 1.00 95.69 87 GLN A C 1
ATOM 643 O O . GLN A 1 87 ? 4.266 8.525 7.470 1.00 95.69 87 GLN A O 1
ATOM 648 N N . LYS A 1 88 ? 3.549 6.794 8.707 1.00 95.38 88 LYS A N 1
ATOM 649 C CA . LYS A 1 88 ? 2.756 7.562 9.688 1.00 95.38 88 LYS A CA 1
ATOM 650 C C . LYS A 1 88 ? 1.616 8.378 9.057 1.00 95.38 88 LYS A C 1
ATOM 652 O O . LYS A 1 88 ? 1.088 9.308 9.667 1.00 95.38 88 LYS A O 1
ATOM 657 N N . LYS A 1 89 ? 1.197 8.006 7.845 1.00 97.44 89 LYS A N 1
ATOM 658 C CA . LYS A 1 89 ? 0.056 8.561 7.104 1.00 97.44 89 LYS A CA 1
ATOM 659 C C . LYS A 1 89 ? -1.233 7.902 7.586 1.00 97.44 89 LYS A C 1
ATOM 661 O O . LYS A 1 89 ? -1.909 7.161 6.877 1.00 97.44 89 LYS A O 1
ATOM 666 N N . PHE A 1 90 ? -1.528 8.111 8.864 1.00 97.56 90 PHE A N 1
ATOM 667 C CA . PHE A 1 90 ? -2.571 7.377 9.576 1.00 97.56 90 PHE A CA 1
ATOM 668 C C . PHE A 1 90 ? -3.981 7.632 9.041 1.00 97.56 90 PHE A C 1
ATOM 670 O O . PHE A 1 90 ? -4.820 6.735 9.070 1.00 97.56 90 PHE A O 1
ATOM 677 N N . LYS A 1 91 ? -4.248 8.838 8.528 1.00 97.81 91 LYS A N 1
ATOM 678 C CA . LYS A 1 91 ? -5.552 9.168 7.938 1.00 97.81 91 LYS A CA 1
ATOM 679 C C . LYS A 1 91 ? -5.778 8.377 6.651 1.00 97.81 91 LYS A C 1
ATOM 681 O O . LYS A 1 91 ? -6.854 7.823 6.456 1.00 97.81 91 LYS A O 1
ATOM 686 N N . GLU A 1 92 ? -4.755 8.288 5.809 1.00 98.38 92 GLU A N 1
ATOM 687 C CA . GLU A 1 92 ? -4.777 7.514 4.572 1.00 98.38 92 GLU A CA 1
ATOM 688 C C . GLU A 1 92 ? -4.889 6.012 4.851 1.00 98.38 92 GLU A C 1
ATOM 690 O O . GLU A 1 92 ? -5.693 5.340 4.210 1.00 98.38 92 GLU A O 1
ATOM 695 N N . ALA A 1 93 ? -4.168 5.497 5.854 1.00 98.62 93 ALA A N 1
ATOM 696 C CA . ALA A 1 93 ? -4.291 4.104 6.284 1.00 98.62 93 ALA A CA 1
ATOM 697 C C . ALA A 1 93 ? -5.727 3.759 6.713 1.00 98.62 93 ALA A C 1
ATOM 699 O O . ALA A 1 93 ? -6.306 2.799 6.207 1.00 98.62 93 ALA A O 1
ATOM 700 N N . ILE A 1 94 ? -6.334 4.580 7.583 1.00 98.62 94 ILE A N 1
ATOM 701 C CA . ILE A 1 94 ? -7.730 4.396 8.010 1.00 98.62 94 ILE A CA 1
ATOM 702 C C . ILE A 1 94 ? -8.672 4.421 6.803 1.00 98.62 94 ILE A C 1
ATOM 704 O O . ILE A 1 94 ? -9.508 3.533 6.686 1.00 98.62 94 ILE A O 1
ATOM 708 N N . ALA A 1 95 ? -8.520 5.376 5.881 1.00 98.56 95 ALA A N 1
ATOM 709 C CA . ALA A 1 95 ? -9.388 5.472 4.707 1.00 98.56 95 ALA A CA 1
ATOM 710 C C . ALA A 1 95 ? -9.307 4.225 3.805 1.00 98.56 95 ALA A C 1
ATOM 712 O O . ALA A 1 95 ? -10.319 3.766 3.271 1.00 98.56 95 ALA A O 1
ATOM 713 N N . VAL A 1 96 ? -8.112 3.651 3.644 1.00 98.62 96 VAL A N 1
ATOM 714 C CA . VAL A 1 96 ? -7.903 2.407 2.888 1.00 98.62 96 VAL A CA 1
ATOM 715 C C . VAL A 1 96 ? -8.576 1.224 3.583 1.00 98.62 96 VAL A C 1
ATOM 717 O O . VAL A 1 96 ? -9.271 0.451 2.925 1.00 98.62 96 VAL A O 1
ATOM 720 N N . TYR A 1 97 ? -8.426 1.109 4.901 1.00 98.62 97 TYR A N 1
ATOM 721 C CA . TYR A 1 97 ? -9.048 0.052 5.697 1.00 98.62 97 TYR A CA 1
ATOM 722 C C . TYR A 1 97 ? -10.574 0.166 5.765 1.00 98.62 97 TYR A C 1
ATOM 724 O O . TYR A 1 97 ? -11.274 -0.832 5.625 1.00 98.62 97 TYR A O 1
ATOM 732 N N . GLU A 1 98 ? -11.120 1.373 5.892 1.00 98.56 98 GLU A N 1
ATOM 733 C CA . GLU A 1 98 ? -12.567 1.604 5.827 1.00 98.56 98 GLU A CA 1
ATOM 734 C C . GLU A 1 98 ? -13.122 1.226 4.445 1.00 98.56 98 GLU A C 1
ATOM 736 O O . GLU A 1 98 ? -14.193 0.624 4.341 1.00 98.56 98 GLU A O 1
ATOM 741 N N . ASN A 1 99 ? -12.373 1.500 3.371 1.00 98.19 99 ASN A N 1
ATOM 742 C CA . ASN A 1 99 ? -12.751 1.050 2.035 1.00 98.19 99 ASN A CA 1
ATOM 743 C C . ASN A 1 99 ? -12.690 -0.481 1.898 1.00 98.19 99 ASN A C 1
ATOM 745 O O . ASN A 1 99 ? -13.607 -1.068 1.326 1.00 98.19 99 ASN A O 1
ATOM 749 N N . PHE A 1 100 ? -11.664 -1.129 2.462 1.00 98.31 100 PHE A N 1
ATOM 750 C CA . PHE A 1 100 ? -11.585 -2.590 2.530 1.00 98.31 100 PHE A CA 1
ATOM 751 C C . PHE A 1 100 ? -12.836 -3.172 3.195 1.00 98.31 100 PHE A C 1
ATOM 753 O O . PHE A 1 100 ? -13.498 -4.013 2.599 1.00 98.31 100 PHE A O 1
ATOM 760 N N . LEU A 1 101 ? -13.215 -2.681 4.379 1.00 98.31 101 LEU A N 1
ATOM 761 C CA . LEU A 1 101 ? -14.378 -3.188 5.118 1.00 98.31 101 LEU A CA 1
ATOM 762 C C . LEU A 1 101 ? -15.694 -2.971 4.367 1.00 98.31 101 LEU A C 1
ATOM 764 O O . LEU A 1 101 ? -16.598 -3.797 4.447 1.00 98.31 101 LEU A O 1
ATOM 768 N N . ARG A 1 102 ? -15.802 -1.889 3.589 1.00 98.06 102 ARG A N 1
ATOM 769 C CA . ARG A 1 102 ? -16.968 -1.645 2.732 1.00 98.06 102 ARG A CA 1
ATOM 770 C C . ARG A 1 102 ? -17.077 -2.653 1.585 1.00 98.06 102 ARG A C 1
ATOM 772 O O . ARG A 1 102 ? -18.187 -3.039 1.229 1.00 98.06 102 ARG A O 1
ATOM 779 N N . LEU A 1 103 ? -15.954 -3.030 0.976 1.00 97.31 103 LEU A N 1
ATOM 780 C CA . LEU A 1 103 ? -15.917 -3.952 -0.167 1.00 97.31 103 LEU A CA 1
ATOM 781 C C . LEU A 1 103 ? -15.949 -5.424 0.268 1.00 97.31 103 LEU A C 1
ATOM 783 O O . LEU A 1 103 ? -16.500 -6.262 -0.443 1.00 97.31 103 LEU A O 1
ATOM 787 N N . PHE A 1 104 ? -15.394 -5.721 1.444 1.00 97.25 104 PHE A N 1
ATOM 788 C CA . PHE A 1 104 ? -15.146 -7.064 1.965 1.00 97.25 104 PHE A CA 1
ATOM 789 C C . PHE A 1 104 ? -15.685 -7.242 3.401 1.00 97.25 104 PHE A C 1
ATOM 791 O O . PHE A 1 104 ? -14.946 -7.672 4.286 1.00 97.25 104 PHE A O 1
ATOM 798 N N . PRO A 1 105 ? -16.969 -6.938 3.677 1.00 96.25 105 PRO A N 1
ATOM 799 C CA . PRO A 1 105 ? -17.482 -6.887 5.051 1.00 96.25 105 PRO A CA 1
ATOM 800 C C . PRO A 1 105 ? -17.533 -8.248 5.761 1.00 96.25 105 PRO A C 1
ATOM 802 O O . PRO A 1 105 ? -17.564 -8.295 6.984 1.00 96.25 105 PRO A O 1
ATOM 805 N N . ASN A 1 106 ? -17.559 -9.355 5.011 1.00 94.38 106 ASN A N 1
ATOM 806 C CA . ASN A 1 106 ? -17.786 -10.704 5.546 1.00 94.38 106 ASN A CA 1
ATOM 807 C C . ASN A 1 106 ? -16.575 -11.634 5.379 1.00 94.38 106 ASN A C 1
ATOM 809 O O . ASN A 1 106 ? -16.740 -12.854 5.345 1.00 94.38 106 ASN A O 1
ATOM 813 N N . THR A 1 107 ? -15.371 -11.086 5.203 1.00 95.94 107 THR A N 1
ATOM 814 C CA . THR A 1 107 ? -14.162 -11.906 5.047 1.00 95.94 107 THR A CA 1
ATOM 815 C C . THR A 1 107 ? -13.496 -12.179 6.390 1.00 95.94 107 THR A C 1
ATOM 817 O O . THR A 1 107 ? -13.725 -11.473 7.374 1.00 95.94 107 THR A O 1
ATOM 820 N N . SER A 1 108 ? -12.647 -13.206 6.443 1.00 94.50 108 SER A N 1
ATOM 821 C CA . SER A 1 108 ? -11.887 -13.576 7.645 1.00 94.50 108 SER A CA 1
ATOM 822 C C . SER A 1 108 ? -10.980 -12.454 8.158 1.00 94.50 108 SER A C 1
ATOM 824 O O . SER A 1 108 ? -10.670 -12.393 9.344 1.00 94.50 108 SER A O 1
ATOM 826 N N . GLU A 1 109 ? -10.559 -11.559 7.272 1.00 93.75 109 GLU A N 1
ATOM 827 C CA . GLU A 1 109 ? -9.622 -10.471 7.539 1.00 93.75 109 GLU A CA 1
ATOM 828 C C . GLU A 1 109 ? -10.324 -9.214 8.064 1.00 93.75 109 GLU A C 1
ATOM 830 O O . GLU A 1 109 ? -9.650 -8.336 8.602 1.00 93.75 109 GLU A O 1
ATOM 835 N N . ALA A 1 110 ? -11.656 -9.113 7.953 1.00 96.12 110 ALA A N 1
ATOM 836 C CA . ALA A 1 110 ? -12.406 -7.922 8.355 1.00 96.12 110 ALA A CA 1
ATOM 837 C C . ALA A 1 110 ? -12.134 -7.538 9.820 1.00 96.12 110 ALA A C 1
ATOM 839 O O . ALA A 1 110 ? -11.765 -6.399 10.101 1.00 96.12 110 ALA A O 1
ATOM 840 N N . GLY A 1 111 ? -12.177 -8.502 10.746 1.00 97.44 111 GLY A N 1
ATOM 841 C CA . GLY A 1 111 ? -11.888 -8.240 12.162 1.00 97.44 111 GLY A CA 1
ATOM 842 C C . GLY A 1 111 ? -10.446 -7.779 12.430 1.00 97.44 111 GLY A C 1
ATOM 843 O O . GLY A 1 111 ? -10.197 -6.970 13.330 1.00 97.44 111 GLY A O 1
ATO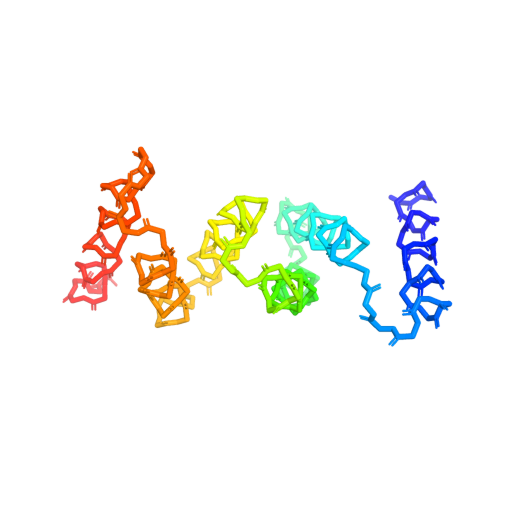M 844 N N . ALA A 1 112 ? -9.477 -8.243 11.632 1.00 96.62 112 ALA A N 1
ATOM 845 C CA . ALA A 1 112 ? -8.096 -7.771 11.729 1.00 96.62 112 ALA A CA 1
ATOM 846 C C . ALA A 1 112 ? -7.973 -6.319 11.235 1.00 96.62 112 ALA A C 1
ATOM 848 O O . ALA A 1 112 ? -7.351 -5.489 11.897 1.00 96.62 112 ALA A O 1
ATOM 849 N N . VAL A 1 113 ? -8.631 -5.990 10.121 1.00 97.62 113 VAL A N 1
ATOM 850 C CA . VAL A 1 113 ? -8.652 -4.633 9.558 1.00 97.62 113 VAL A CA 1
ATOM 851 C C . VAL A 1 113 ? -9.355 -3.638 10.490 1.00 97.62 113 VAL A C 1
ATOM 853 O O . VAL A 1 113 ? -8.855 -2.531 10.695 1.00 97.62 113 VAL A O 1
ATOM 856 N N . GLU A 1 114 ? -10.458 -4.032 11.130 1.00 98.00 114 GLU A N 1
ATOM 857 C CA . GLU A 1 114 ? -11.099 -3.237 12.189 1.00 98.00 114 GLU A CA 1
ATOM 858 C C . GLU A 1 114 ? -10.134 -2.948 13.345 1.00 98.00 114 GLU A C 1
ATOM 860 O O . GLU A 1 114 ? -10.037 -1.809 13.814 1.00 98.00 114 GLU A O 1
ATOM 865 N N . SER A 1 115 ? -9.372 -3.960 13.767 1.00 97.81 115 SER A N 1
ATOM 866 C CA . SER A 1 115 ? -8.384 -3.820 14.839 1.00 97.81 115 SER A CA 1
ATOM 867 C C . SER A 1 115 ? -7.276 -2.826 14.469 1.00 97.81 115 SER A C 1
ATOM 869 O O . SER A 1 115 ? -6.904 -1.999 15.306 1.00 97.81 115 SER A O 1
ATOM 871 N N . PHE A 1 116 ? -6.802 -2.827 13.215 1.00 97.62 116 PHE A N 1
ATOM 872 C CA . PHE A 1 116 ? -5.839 -1.829 12.730 1.00 97.62 116 PHE A CA 1
ATOM 873 C C . PHE A 1 116 ? -6.404 -0.408 12.819 1.00 97.62 116 PHE A C 1
ATOM 875 O O . PHE A 1 116 ? -5.752 0.479 13.369 1.00 97.62 116 PHE A O 1
ATOM 882 N N . ILE A 1 117 ? -7.647 -0.184 12.375 1.00 98.19 117 ILE A N 1
ATOM 883 C CA . ILE A 1 117 ? -8.296 1.136 12.469 1.00 98.19 117 ILE A CA 1
ATOM 884 C C . ILE A 1 117 ? -8.358 1.616 13.925 1.00 98.19 117 ILE A C 1
ATOM 886 O O . ILE A 1 117 ? -8.036 2.775 14.207 1.00 98.19 117 ILE A O 1
ATOM 890 N N . VAL A 1 118 ? -8.767 0.748 14.855 1.00 98.06 118 VAL A N 1
ATOM 891 C CA . VAL A 1 118 ? -8.861 1.088 16.285 1.00 98.06 118 VAL A CA 1
ATOM 892 C C . VAL A 1 118 ? -7.489 1.449 16.854 1.00 98.06 118 VAL A C 1
ATOM 894 O O . VAL A 1 118 ? -7.354 2.474 17.528 1.00 98.06 118 VAL A O 1
ATOM 897 N N . GLN A 1 119 ? -6.461 0.652 16.556 1.00 96.62 119 GLN A N 1
ATOM 898 C CA . GLN A 1 119 ? -5.099 0.901 17.025 1.00 96.62 119 GLN A CA 1
ATOM 899 C C . GLN A 1 119 ? -4.552 2.234 16.505 1.00 96.62 119 GLN A C 1
ATOM 901 O O . GLN A 1 119 ? -4.005 3.019 17.283 1.00 96.62 119 GLN A O 1
ATOM 906 N N . ILE A 1 120 ? -4.747 2.527 15.217 1.00 96.69 120 ILE A N 1
ATOM 907 C CA . ILE A 1 120 ? -4.319 3.792 14.615 1.00 96.69 120 ILE A CA 1
ATOM 908 C C . ILE A 1 120 ? -5.054 4.972 15.263 1.00 96.69 120 ILE A C 1
ATOM 910 O O . ILE A 1 120 ? -4.422 5.963 15.632 1.00 96.69 120 ILE A O 1
ATOM 914 N N . LYS A 1 121 ? -6.378 4.876 15.456 1.00 96.88 121 LYS A N 1
ATOM 915 C CA . LYS A 1 121 ? -7.172 5.927 16.123 1.00 96.88 121 LYS A CA 1
ATOM 916 C C . LYS A 1 121 ? -6.659 6.210 17.534 1.00 96.88 121 LYS A C 1
ATOM 918 O O . LYS A 1 121 ? -6.525 7.375 17.904 1.00 96.88 121 LYS A O 1
ATOM 923 N N . LYS A 1 122 ? -6.303 5.166 18.290 1.00 95.69 122 LYS A N 1
ATOM 924 C CA . LYS A 1 122 ? -5.680 5.317 19.610 1.00 95.69 122 LYS A CA 1
ATOM 925 C C . LYS A 1 122 ? -4.328 6.028 19.522 1.00 95.69 122 LYS A C 1
ATOM 927 O O . LYS A 1 122 ? -4.092 6.966 20.273 1.00 95.69 122 LYS A O 1
ATOM 932 N N . GLN A 1 123 ? -3.471 5.635 18.581 1.00 92.75 123 GLN A N 1
ATOM 933 C CA . GLN A 1 123 ? -2.158 6.258 18.390 1.00 92.75 123 GLN A CA 1
ATOM 934 C C . GLN A 1 123 ? -2.247 7.749 18.027 1.00 92.75 123 GLN A C 1
ATOM 936 O O . GLN A 1 123 ? -1.397 8.529 18.445 1.00 92.75 123 GLN A O 1
ATOM 941 N N . ILE A 1 124 ? -3.263 8.157 17.262 1.00 93.69 124 ILE A N 1
ATOM 942 C CA . ILE A 1 124 ? -3.506 9.575 16.952 1.00 93.69 124 ILE A CA 1
ATOM 943 C C . ILE A 1 12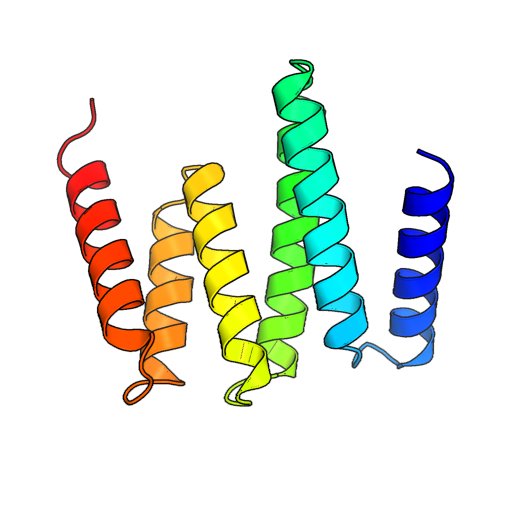4 ? -3.960 10.344 18.204 1.00 93.69 124 ILE A C 1
ATOM 945 O O . ILE A 1 124 ? -3.564 11.493 18.387 1.00 93.69 124 ILE A O 1
ATOM 949 N N . ALA A 1 125 ? -4.811 9.735 19.036 1.00 91.12 125 ALA A N 1
ATOM 950 C CA . ALA A 1 125 ? -5.361 10.362 20.240 1.00 91.12 125 ALA A CA 1
ATOM 951 C C . ALA A 1 125 ? -4.350 10.457 21.397 1.00 91.12 125 ALA A C 1
ATOM 953 O O . ALA A 1 125 ? -4.455 11.357 22.226 1.00 91.12 125 ALA A O 1
ATOM 954 N N . GLU A 1 126 ? -3.368 9.556 21.434 1.00 85.00 126 GLU A N 1
ATOM 955 C CA . GLU A 1 126 ? -2.288 9.513 22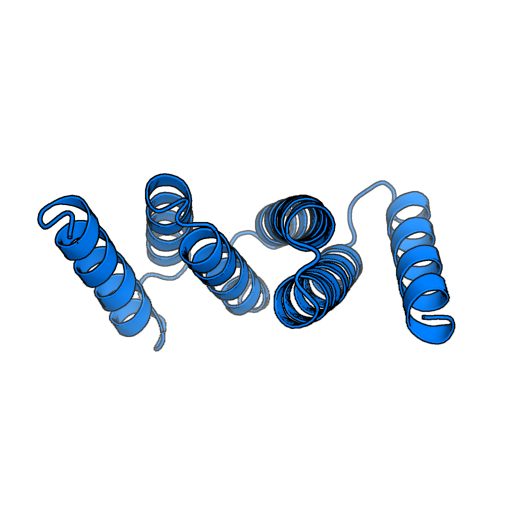.423 1.00 85.00 126 GLU A CA 1
ATOM 956 C C . GLU A 1 126 ? -0.931 9.801 21.743 1.00 85.00 126 GLU A C 1
ATOM 958 O O . GLU A 1 126 ? -0.103 8.890 21.611 1.00 85.00 126 GLU A O 1
ATOM 963 N N . PRO A 1 127 ? -0.678 11.038 21.264 1.00 67.81 127 PRO A N 1
ATOM 964 C CA . PRO A 1 127 ? 0.617 11.373 20.687 1.00 67.81 127 PRO A CA 1
ATOM 965 C C . PRO A 1 127 ? 1.699 11.224 21.768 1.00 67.81 127 PRO A C 1
ATOM 967 O O . PRO A 1 127 ? 1.597 11.820 22.839 1.00 67.81 127 PRO A O 1
ATOM 970 N N . ARG A 1 128 ? 2.698 10.377 21.492 1.00 62.25 128 ARG A N 1
ATOM 971 C CA . ARG A 1 128 ? 3.885 10.199 22.344 1.00 62.25 128 ARG A CA 1
ATOM 972 C C . ARG A 1 128 ? 4.727 11.463 22.423 1.00 62.25 128 ARG A C 1
ATOM 974 O O . ARG A 1 128 ? 4.838 12.144 21.378 1.00 62.25 128 ARG A O 1
#

Foldseek 3Di:
DVVLVVLLVVLVVVCVVVVNQDLPSLQSLLVSLCVQLVVCVVVVNNVSNVVSLVSNLVSLVSSLVNCPLPPVSLVSLVSNLVSCVVVVVLVSSLVSLVSSCVSPVPDPCNVVSVVSNVVSVVCVVDPD

Secondary structure (DSSP, 8-state):
-HHHHHHHHHHHHHHHHTTT--HHHHHHHHHHHHHHHHHHHHTT-HHHHHHHHHHHHHHHHHHHHHHTTSTTHHHHHHHHHHHHHHTT-HHHHHHHHHHHHHH-TTSTTHHHHHHHHHHHHHHHHS--

Sequence (128 aa):
GGEEDKAIATFKRAITQGRGFQPEAHTGLGLLYKDRAESAGGSGNYEGETANYAESTKHLAIAAGQLGSAPDAMVVYQLLGLIYERQKKFKEAIAVYENFLRLFPNTSEAGAVESFIVQIKKQIAEPR

pLDDT: mean 95.26, std 5.83, range [62.25, 98.69]

Radius of gyration: 15.34 Å; chains: 1; bounding box: 38×25×46 Å